Protein AF-F3Y9S3-F1 (afdb_monomer)

Sequence (67 aa):
MQKKQKEIINLLKESKQGLIAKEVAEKLAIGRSSSSRYLNELYKEQQISKKNGRPVIYFLPENRKKI

pLDDT: mean 90.93, std 14.18, range [39.84, 98.5]

Nearest PDB structures (foldseek):
  5zu1-assembly1_C  TM=9.362E-01  e=1.780E-03  Homo sapiens
  3fm5-assembly3_B  TM=8.781E-01  e=3.976E-03  Rhodococcus jostii RHA1
  2d1h-assembly1_B  TM=9.184E-01  e=2.592E-02  Sulfurisphaera tokodaii str. 7
  2hr3-assembly2_D  TM=8.668E-01  e=4.142E-02  Pseudomonas aeruginosa
  1zao-assembly1_A  TM=7.649E-01  e=1.209E-01  Archaeoglobus fulgidus

Foldseek 3Di:
DDPLLVVQQVVQVVDPFADFLVVSCVVVVHDSVVSVVSLVVCVVVVQWDWDDDVGIGIHRPDDPPPD

Mean predicted aligned error: 4.16 Å

Solvent-accessible surface area (backbone atoms only — not comparable to full-atom values): 3937 Å² total; per-residue (Å²): 137,56,75,67,53,54,52,51,51,53,56,28,71,75,28,92,83,31,46,36,38,61,57,51,8,64,76,67,77,49,54,44,69,58,33,44,48,46,54,50,49,38,39,76,69,65,71,34,41,73,47,88,60,93,74,48,34,34,28,56,66,76,74,82,73,80,125

Radius of gyration: 11.3 Å; Cα contacts (8 Å, |Δi|>4): 74; chains: 1; bounding box: 23×24×34 Å

Secondary structure (DSSP, 8-state):
--HHHHHHHHHHHH-TT-EEHHHHHHHHT--HHHHHHHHHHHHHTTSSEEE-SSS-EEEPPS-----

Organism: Melissococcus plutonius (strain ATCC 35311 / DSM 29964 / CIP 104052 / LMG 20360 / NCIMB 702443) (NCBI:txid940190)

InterPro domains:
  IPR036388 Winged helix-like DNA-binding domain superfamily [G3DSA:1.10.10.10] (1-67)
  IPR036390 Winged helix DNA-binding domain superfamily [SSF46785] (5-60)

Structure (mmCIF, N/CA/C/O backbone):
data_AF-F3Y9S3-F1
#
_entry.id   AF-F3Y9S3-F1
#
loop_
_atom_site.group_PDB
_atom_site.id
_atom_site.type_symbol
_atom_site.label_atom_id
_atom_site.label_alt_id
_atom_site.label_comp_id
_atom_site.label_asym_id
_atom_site.label_entity_id
_atom_site.label_seq_id
_atom_site.pdbx_PDB_ins_code
_atom_site.Cartn_x
_atom_site.Cartn_y
_atom_site.Cartn_z
_atom_site.occupancy
_atom_site.B_iso_or_equiv
_atom_site.auth_seq_id
_atom_site.auth_comp_id
_atom_site.auth_asym_id
_atom_site.auth_atom_id
_atom_site.pdbx_PDB_model_num
ATOM 1 N N . MET A 1 1 ? 10.361 9.910 6.218 1.00 62.22 1 MET A N 1
ATOM 2 C CA . MET A 1 1 ? 9.475 9.364 5.166 1.00 62.22 1 MET A CA 1
ATOM 3 C C . MET A 1 1 ? 10.106 9.590 3.798 1.00 62.22 1 MET A C 1
ATOM 5 O O . MET A 1 1 ? 10.459 10.720 3.484 1.00 62.22 1 MET A O 1
ATOM 9 N N . GLN A 1 2 ? 10.272 8.523 3.013 1.00 82.31 2 GLN A N 1
ATOM 10 C CA . GLN A 1 2 ? 10.879 8.554 1.673 1.00 82.31 2 GLN A CA 1
ATOM 11 C C . GLN A 1 2 ? 9.877 9.023 0.598 1.00 82.31 2 GLN A C 1
ATOM 13 O O . GLN A 1 2 ? 8.670 8.819 0.746 1.00 82.31 2 GLN A O 1
ATOM 18 N N . LYS A 1 3 ? 10.360 9.576 -0.529 1.00 91.56 3 LYS A N 1
ATOM 19 C CA . LYS A 1 3 ? 9.517 10.061 -1.651 1.00 91.56 3 LYS A CA 1
ATOM 20 C C . LYS A 1 3 ? 8.458 9.036 -2.090 1.00 91.56 3 LYS A C 1
ATOM 22 O O . LYS A 1 3 ? 7.282 9.375 -2.190 1.00 91.56 3 LYS A O 1
ATOM 27 N N . LYS A 1 4 ? 8.850 7.766 -2.267 1.00 92.75 4 LYS A N 1
ATOM 28 C CA . LYS A 1 4 ? 7.932 6.692 -2.692 1.00 92.75 4 LYS A CA 1
ATOM 29 C C . LYS A 1 4 ? 6.865 6.337 -1.664 1.00 92.75 4 LYS A C 1
ATOM 31 O O . LYS A 1 4 ? 5.723 6.105 -2.036 1.00 92.75 4 LYS A O 1
ATOM 36 N N . GLN A 1 5 ? 7.194 6.352 -0.379 1.00 95.00 5 GLN A N 1
ATOM 37 C CA . GLN A 1 5 ? 6.212 6.115 0.680 1.00 95.00 5 GLN A CA 1
ATOM 38 C C . GLN A 1 5 ? 5.125 7.207 0.690 1.00 95.00 5 GLN A C 1
ATOM 40 O O . GLN A 1 5 ? 3.947 6.902 0.866 1.00 95.00 5 GLN A O 1
ATOM 45 N N . LYS A 1 6 ? 5.498 8.468 0.423 1.00 96.00 6 LYS A N 1
ATOM 46 C CA . LYS A 1 6 ? 4.544 9.582 0.298 1.00 96.00 6 LYS A CA 1
ATOM 47 C C . LYS A 1 6 ? 3.619 9.425 -0.916 1.00 96.00 6 LYS A C 1
ATOM 49 O O . LYS A 1 6 ? 2.418 9.643 -0.789 1.00 96.00 6 LYS A O 1
ATOM 54 N N . GLU A 1 7 ? 4.158 9.010 -2.064 1.00 96.75 7 GLU A N 1
ATOM 55 C CA . GLU A 1 7 ? 3.360 8.696 -3.263 1.00 96.75 7 GLU A CA 1
ATOM 56 C C . GLU A 1 7 ? 2.342 7.576 -2.985 1.00 96.75 7 GLU A C 1
ATOM 58 O O . GLU A 1 7 ? 1.171 7.711 -3.331 1.00 96.75 7 GLU A O 1
ATOM 63 N N . ILE A 1 8 ? 2.751 6.515 -2.278 1.00 97.06 8 ILE A N 1
ATOM 64 C CA . ILE A 1 8 ? 1.854 5.420 -1.874 1.00 97.06 8 ILE A CA 1
ATOM 65 C C . ILE A 1 8 ? 0.727 5.925 -0.968 1.00 97.06 8 ILE A C 1
ATOM 67 O O . ILE A 1 8 ? -0.426 5.556 -1.172 1.00 97.06 8 ILE A O 1
ATOM 71 N N . ILE A 1 9 ? 1.026 6.784 0.011 1.00 95.94 9 ILE A N 1
ATOM 72 C CA . ILE A 1 9 ? -0.014 7.371 0.866 1.00 95.94 9 ILE A CA 1
ATOM 73 C C . ILE A 1 9 ? -1.022 8.168 0.041 1.00 95.94 9 ILE A C 1
ATOM 75 O O . ILE A 1 9 ? -2.217 8.051 0.291 1.00 95.94 9 ILE A O 1
ATOM 79 N N . ASN A 1 10 ? -0.572 8.950 -0.940 1.00 95.44 10 ASN A N 1
ATOM 80 C CA . ASN A 1 10 ? -1.484 9.700 -1.802 1.00 95.44 10 ASN A CA 1
ATOM 81 C C . ASN A 1 10 ? -2.389 8.767 -2.621 1.00 95.44 10 ASN A C 1
ATOM 83 O O . ASN A 1 10 ? -3.599 8.972 -2.625 1.00 95.44 10 ASN A O 1
ATOM 87 N N . LEU A 1 11 ? -1.850 7.682 -3.191 1.00 96.06 11 LEU A N 1
ATOM 88 C CA . LEU A 1 11 ? -2.671 6.666 -3.866 1.00 96.06 11 LEU A CA 1
ATOM 89 C C . LEU A 1 11 ? -3.720 6.036 -2.940 1.00 96.06 11 LEU A C 1
ATOM 91 O O . LEU A 1 11 ? -4.845 5.767 -3.355 1.00 96.06 11 LEU A O 1
ATOM 95 N N . LEU A 1 12 ? -3.366 5.799 -1.676 1.00 95.31 12 LEU A N 1
ATOM 96 C CA . LEU A 1 12 ? -4.295 5.249 -0.691 1.00 95.31 12 LEU A CA 1
ATOM 97 C C . LEU A 1 12 ? -5.365 6.258 -0.250 1.00 95.31 12 LEU A C 1
ATOM 99 O O . LEU A 1 12 ? -6.442 5.827 0.144 1.00 95.31 12 LEU A O 1
ATOM 103 N N . LYS A 1 13 ? -5.114 7.575 -0.334 1.00 93.88 13 LYS A N 1
ATOM 104 C CA . LYS A 1 13 ? -6.146 8.609 -0.095 1.00 93.88 13 LYS A CA 1
ATOM 105 C C . LYS A 1 13 ? -7.222 8.593 -1.170 1.00 93.88 13 LYS A C 1
ATOM 107 O O . LYS A 1 13 ? -8.384 8.851 -0.877 1.00 93.88 13 LYS A O 1
ATOM 112 N N . GLU A 1 14 ? -6.826 8.299 -2.401 1.00 92.44 14 GLU A N 1
ATOM 113 C CA . GLU A 1 14 ? -7.723 8.257 -3.556 1.00 92.44 14 GLU A CA 1
ATOM 114 C C . GLU A 1 14 ? -8.522 6.943 -3.624 1.00 92.44 14 GLU A C 1
ATOM 116 O O . GLU A 1 14 ? -9.566 6.889 -4.274 1.00 92.44 14 GLU A O 1
ATOM 121 N N . SER A 1 15 ? -8.080 5.889 -2.925 1.00 90.12 15 SER A N 1
ATOM 122 C CA . SER A 1 15 ? -8.765 4.592 -2.889 1.00 90.12 15 SER 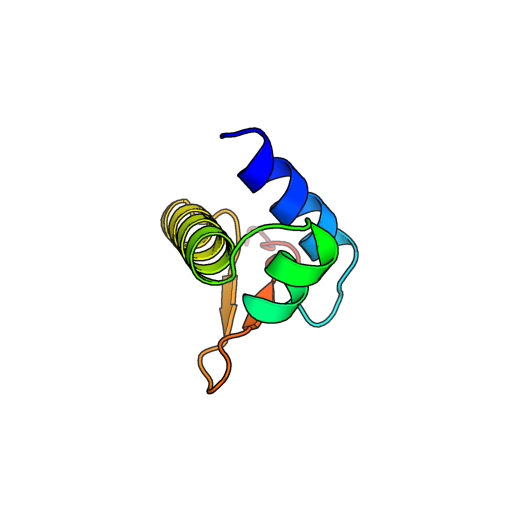A CA 1
ATOM 123 C C . SER A 1 15 ? -9.557 4.371 -1.598 1.00 90.12 15 SER A C 1
ATOM 125 O O . SER A 1 15 ? -8.997 4.023 -0.559 1.00 90.12 15 SER A O 1
ATOM 127 N N . LYS A 1 16 ? -10.893 4.444 -1.687 1.00 83.12 16 LYS A N 1
ATOM 128 C CA . LYS A 1 16 ? -11.799 4.122 -0.564 1.00 83.12 16 LYS A CA 1
ATOM 129 C C . LYS A 1 16 ? -11.698 2.668 -0.088 1.00 83.12 16 LYS A C 1
ATOM 131 O O . LYS A 1 16 ? -11.957 2.385 1.074 1.00 83.12 16 LYS A O 1
ATOM 136 N N . GLN A 1 17 ? -11.355 1.738 -0.980 1.00 90.25 17 GLN A N 1
ATOM 137 C CA . GLN A 1 17 ? -11.300 0.302 -0.670 1.00 90.25 17 GLN A CA 1
ATOM 138 C C . GLN A 1 17 ? -9.894 -0.167 -0.263 1.00 90.25 17 GLN A C 1
ATOM 140 O O . GLN A 1 17 ? -9.721 -1.319 0.134 1.00 90.25 17 GLN A O 1
ATOM 145 N N . GLY A 1 18 ? -8.895 0.718 -0.336 1.00 95.44 18 GLY A N 1
ATOM 146 C CA . GLY A 1 18 ? -7.490 0.351 -0.216 1.00 95.44 18 GLY A CA 1
ATOM 147 C C . GLY A 1 18 ? -6.903 -0.199 -1.515 1.00 95.44 18 GLY A C 1
ATOM 148 O O . GLY A 1 18 ? -7.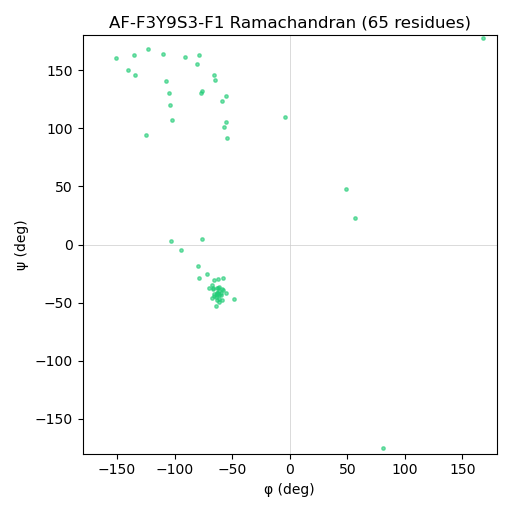540 -0.165 -2.565 1.00 95.44 18 GLY A O 1
ATOM 149 N N . LEU A 1 19 ? -5.654 -0.651 -1.454 1.00 97.88 19 LEU A N 1
ATOM 150 C CA . LEU A 1 19 ? -4.912 -1.211 -2.581 1.00 97.88 19 LEU A C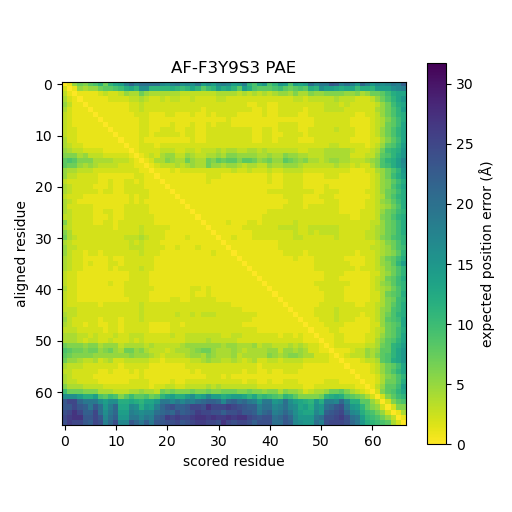A 1
ATOM 151 C C . LEU A 1 19 ? -4.066 -2.406 -2.139 1.00 97.88 19 LEU A C 1
ATOM 153 O O . LEU A 1 19 ? -3.556 -2.460 -1.015 1.00 97.88 19 LEU A O 1
ATOM 157 N N . ILE A 1 20 ? -3.857 -3.345 -3.053 1.00 98.44 20 ILE A N 1
ATOM 158 C CA . ILE A 1 20 ? -2.904 -4.445 -2.892 1.00 98.44 20 ILE A CA 1
ATOM 159 C C . ILE A 1 20 ? -1.534 -4.048 -3.456 1.00 98.44 20 ILE A C 1
ATOM 161 O O . ILE A 1 20 ? -1.406 -3.155 -4.293 1.00 98.44 20 ILE A O 1
ATOM 165 N N . ALA A 1 21 ? -0.476 -4.763 -3.060 1.00 98.19 21 ALA A N 1
ATOM 166 C CA . ALA A 1 21 ? 0.888 -4.456 -3.511 1.00 98.19 21 ALA A CA 1
ATOM 167 C C . ALA A 1 21 ? 1.066 -4.485 -5.043 1.00 98.19 21 ALA A C 1
ATOM 169 O O . ALA A 1 21 ? 1.926 -3.779 -5.562 1.00 98.19 21 ALA A O 1
ATOM 170 N N . LYS A 1 22 ? 0.274 -5.296 -5.760 1.00 98.50 22 LYS A N 1
ATOM 171 C CA . LYS A 1 22 ? 0.275 -5.344 -7.230 1.00 98.50 22 LYS A CA 1
ATOM 172 C C . LYS A 1 22 ? -0.273 -4.044 -7.837 1.00 98.50 22 LYS A C 1
ATOM 174 O O . LYS A 1 22 ? 0.377 -3.478 -8.702 1.00 98.50 22 LYS A O 1
ATOM 179 N N . GLU A 1 23 ? -1.394 -3.533 -7.338 1.00 98.31 23 GLU A N 1
ATOM 180 C CA . GLU A 1 23 ? -2.005 -2.296 -7.851 1.00 98.31 23 GLU A CA 1
ATOM 181 C C . GLU A 1 23 ? -1.122 -1.074 -7.581 1.00 98.31 23 GLU A C 1
ATOM 183 O O . GLU A 1 23 ? -0.985 -0.198 -8.429 1.00 98.31 23 GLU A O 1
ATOM 188 N N . VAL A 1 24 ? -0.476 -1.023 -6.410 1.00 98.06 24 VAL A N 1
ATOM 189 C CA . VAL A 1 24 ? 0.501 0.031 -6.093 1.00 98.06 24 VAL A CA 1
ATOM 190 C C . VAL A 1 24 ? 1.703 -0.027 -7.040 1.00 98.06 24 VAL A C 1
ATOM 192 O O . VAL A 1 24 ? 2.164 1.012 -7.511 1.00 98.06 24 VAL A O 1
ATOM 195 N N . ALA A 1 25 ? 2.188 -1.234 -7.342 1.00 98.25 25 ALA A N 1
ATOM 196 C CA . ALA A 1 25 ? 3.300 -1.448 -8.262 1.00 98.25 25 ALA A CA 1
ATOM 197 C C . ALA A 1 25 ? 2.978 -0.946 -9.672 1.00 98.25 25 ALA A C 1
ATOM 199 O O . ALA A 1 25 ? 3.773 -0.212 -10.255 1.00 98.25 25 ALA A O 1
ATOM 200 N N . GLU A 1 26 ? 1.792 -1.288 -10.174 1.00 98.25 26 GLU A N 1
ATOM 201 C CA . GLU A 1 26 ? 1.295 -0.855 -11.480 1.00 98.25 26 GLU A CA 1
ATOM 202 C C . GLU A 1 26 ? 1.118 0.667 -11.534 1.00 98.25 26 GLU A C 1
ATOM 204 O O . GLU A 1 26 ? 1.638 1.313 -12.440 1.00 98.25 26 GLU A O 1
ATOM 209 N N . LYS A 1 27 ? 0.472 1.268 -10.524 1.00 97.25 27 LYS A N 1
ATOM 210 C CA . LYS A 1 27 ? 0.215 2.719 -10.476 1.00 97.25 27 LYS A CA 1
ATOM 211 C C . LYS A 1 27 ? 1.483 3.569 -10.352 1.00 97.25 27 LYS A C 1
ATOM 213 O O . LYS A 1 27 ? 1.493 4.700 -10.825 1.00 97.25 27 LYS A O 1
ATOM 218 N N . LEU A 1 28 ? 2.535 3.060 -9.707 1.00 96.19 28 LEU A N 1
ATOM 219 C CA . LEU A 1 28 ? 3.793 3.796 -9.503 1.00 96.19 28 LEU A CA 1
ATOM 220 C C . LEU A 1 28 ? 4.926 3.360 -10.436 1.00 96.19 28 LEU A C 1
ATOM 222 O O . LEU A 1 28 ? 6.040 3.869 -10.280 1.00 96.19 28 LEU A O 1
ATOM 226 N N . ALA A 1 29 ? 4.660 2.428 -11.358 1.00 96.94 29 ALA A N 1
ATOM 227 C CA . ALA A 1 29 ? 5.652 1.804 -12.233 1.00 96.94 29 ALA A CA 1
ATOM 228 C C . ALA A 1 29 ? 6.893 1.300 -11.462 1.00 96.94 29 ALA A C 1
ATOM 230 O O . ALA A 1 29 ? 8.037 1.569 -11.827 1.00 96.94 29 ALA A O 1
ATOM 231 N N . ILE A 1 30 ? 6.667 0.586 -10.355 1.00 96.06 30 ILE A N 1
ATOM 232 C CA . ILE A 1 30 ? 7.722 -0.027 -9.530 1.00 96.06 30 ILE A CA 1
ATOM 233 C C . ILE A 1 30 ? 7.505 -1.536 -9.399 1.00 96.06 30 ILE A C 1
ATOM 235 O O . ILE A 1 30 ? 6.443 -2.061 -9.707 1.00 96.06 30 ILE A O 1
ATOM 239 N N . GLY A 1 31 ? 8.499 -2.259 -8.882 1.00 97.94 31 GLY A N 1
ATOM 240 C CA . GLY A 1 31 ? 8.350 -3.688 -8.608 1.00 97.94 31 GLY A CA 1
ATOM 241 C C . GLY A 1 31 ? 7.319 -3.984 -7.509 1.00 97.94 31 GLY A C 1
ATOM 242 O O . GLY A 1 31 ? 7.224 -3.269 -6.504 1.00 97.94 31 GLY A O 1
ATOM 243 N N . ARG A 1 32 ? 6.596 -5.106 -7.642 1.00 97.44 32 ARG A N 1
ATOM 244 C CA . ARG A 1 32 ? 5.689 -5.620 -6.595 1.00 97.44 32 ARG A CA 1
ATOM 245 C C . ARG A 1 32 ? 6.410 -5.820 -5.259 1.00 97.44 32 ARG A C 1
ATOM 247 O O . ARG A 1 32 ? 5.855 -5.465 -4.221 1.00 97.44 32 ARG A O 1
ATOM 254 N N . SER A 1 33 ? 7.638 -6.346 -5.271 1.00 98.12 33 SER A N 1
ATOM 255 C CA . SER A 1 33 ? 8.444 -6.542 -4.055 1.00 98.12 33 SER A CA 1
ATOM 256 C C . SER A 1 33 ? 8.769 -5.214 -3.366 1.00 98.12 33 SER A C 1
ATOM 258 O O . SER A 1 33 ? 8.616 -5.105 -2.151 1.00 98.12 33 SER A O 1
ATOM 260 N N . SER A 1 34 ? 9.121 -4.178 -4.136 1.00 97.44 34 SER A N 1
ATOM 261 C CA . SER A 1 34 ? 9.357 -2.823 -3.619 1.00 97.44 34 SER A CA 1
ATOM 262 C C . SER A 1 34 ? 8.084 -2.217 -3.031 1.00 97.44 34 SER A C 1
ATOM 264 O O . SER A 1 34 ? 8.104 -1.712 -1.912 1.00 97.44 34 SER A O 1
ATOM 266 N N . SER A 1 35 ? 6.952 -2.349 -3.729 1.00 97.88 35 SER A N 1
ATOM 267 C CA . SER A 1 35 ? 5.643 -1.904 -3.231 1.00 97.88 35 SER A CA 1
ATOM 268 C C . SER A 1 35 ? 5.277 -2.588 -1.917 1.00 97.88 35 SER A C 1
ATOM 270 O O . SER A 1 35 ? 4.923 -1.927 -0.946 1.00 97.88 35 SER A O 1
ATOM 272 N N . SER A 1 36 ? 5.427 -3.914 -1.852 1.00 97.88 36 SER A N 1
ATOM 273 C CA . 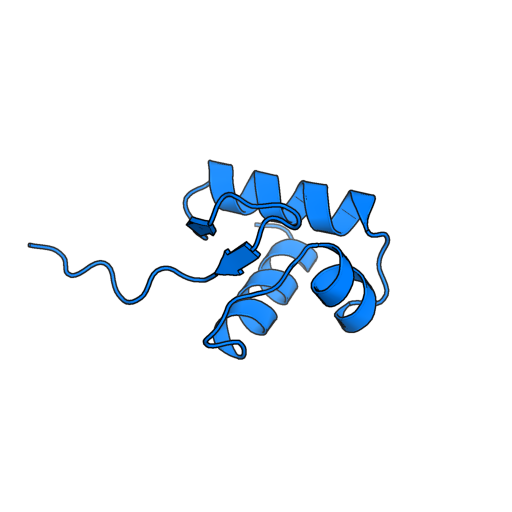SER A 1 36 ? 5.168 -4.697 -0.641 1.00 97.88 36 SER A CA 1
ATOM 274 C C . SER A 1 36 ? 6.087 -4.297 0.513 1.00 97.88 36 SER A C 1
ATOM 276 O O . SER A 1 36 ? 5.656 -4.291 1.667 1.00 97.88 36 SER A O 1
ATOM 278 N N . ARG A 1 37 ? 7.353 -3.971 0.230 1.00 97.94 37 ARG A N 1
ATOM 279 C CA . ARG A 1 37 ? 8.294 -3.477 1.237 1.00 97.94 37 ARG A CA 1
ATOM 280 C C . ARG A 1 37 ? 7.829 -2.136 1.799 1.00 97.94 37 ARG A C 1
ATOM 282 O O . ARG A 1 37 ? 7.649 -2.035 3.008 1.00 97.94 37 ARG A O 1
ATOM 289 N N . TYR A 1 38 ? 7.558 -1.157 0.938 1.00 97.94 38 TYR A N 1
ATOM 290 C CA . TYR A 1 38 ? 7.125 0.171 1.374 1.00 97.94 38 TYR A CA 1
ATOM 291 C C . TYR A 1 38 ? 5.791 0.142 2.123 1.00 97.94 38 TYR A C 1
ATOM 293 O O . TYR A 1 38 ? 5.661 0.792 3.154 1.00 97.94 38 TYR A O 1
ATOM 301 N N . LEU A 1 39 ? 4.817 -0.647 1.661 1.00 97.88 39 LEU A N 1
ATOM 302 C CA . LEU A 1 39 ? 3.536 -0.823 2.351 1.00 97.88 39 LEU A CA 1
ATOM 303 C C . LEU A 1 39 ? 3.716 -1.431 3.751 1.00 97.88 39 LEU A C 1
ATOM 305 O O . LEU A 1 39 ? 3.073 -0.999 4.705 1.00 97.88 39 LEU A O 1
ATOM 309 N N . ASN A 1 40 ? 4.615 -2.407 3.908 1.00 97.50 40 ASN A N 1
ATOM 310 C CA . ASN A 1 40 ? 4.906 -2.969 5.226 1.00 97.50 40 ASN A CA 1
ATOM 311 C C . ASN A 1 40 ? 5.668 -2.000 6.136 1.00 97.50 40 ASN A C 1
ATOM 313 O O . ASN A 1 40 ? 5.389 -1.979 7.330 1.00 97.50 40 ASN A O 1
ATOM 317 N N . GLU A 1 41 ? 6.603 -1.209 5.607 1.00 97.50 41 GLU A N 1
ATOM 318 C CA . GLU A 1 41 ? 7.287 -0.153 6.368 1.00 97.50 41 GLU A CA 1
ATOM 319 C C . GLU A 1 41 ? 6.277 0.893 6.867 1.00 97.50 41 GLU A 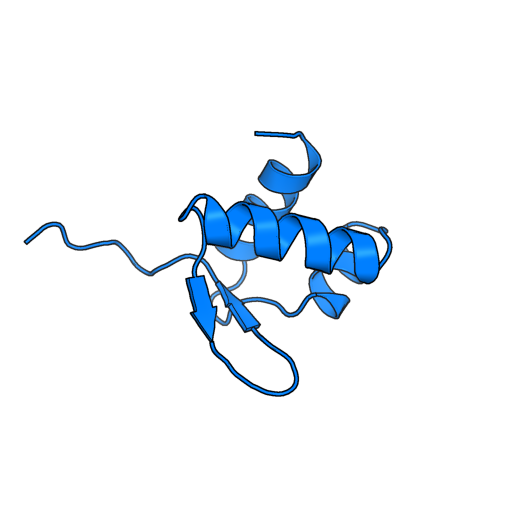C 1
ATOM 321 O O . GLU A 1 41 ? 6.194 1.130 8.068 1.00 97.50 41 GLU A O 1
ATOM 326 N N . LEU A 1 42 ? 5.410 1.404 5.986 1.00 96.50 42 LEU A N 1
ATOM 327 C CA . LEU A 1 42 ? 4.331 2.334 6.344 1.00 96.50 42 LEU A CA 1
ATOM 328 C C . LEU A 1 42 ? 3.374 1.763 7.400 1.00 96.50 42 LEU A C 1
ATOM 330 O O . LEU A 1 42 ? 2.926 2.482 8.292 1.00 96.50 42 LEU A O 1
ATOM 334 N N . TYR A 1 43 ? 3.051 0.472 7.307 1.00 96.62 43 TYR A N 1
ATOM 335 C CA . TYR A 1 43 ? 2.234 -0.215 8.305 1.00 96.62 43 TYR A CA 1
ATOM 336 C C . TYR A 1 43 ? 2.947 -0.316 9.663 1.00 96.62 43 TYR A C 1
ATOM 338 O O . TYR A 1 43 ? 2.334 -0.038 10.692 1.00 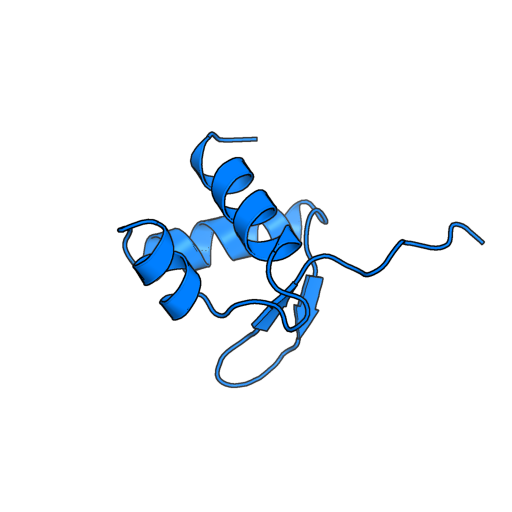96.62 43 TYR A O 1
ATOM 346 N N . LYS A 1 44 ? 4.243 -0.664 9.684 1.00 96.25 44 LYS A N 1
ATOM 347 C CA . LYS A 1 44 ? 5.061 -0.689 10.914 1.00 96.25 44 LYS A CA 1
ATOM 348 C C . LYS A 1 44 ? 5.165 0.697 11.556 1.00 96.25 44 LYS A C 1
ATOM 350 O O . LYS A 1 44 ? 5.108 0.808 12.774 1.00 96.25 44 LYS A O 1
ATOM 355 N N . GLU A 1 45 ? 5.248 1.743 10.737 1.00 95.12 45 GLU A N 1
ATOM 356 C CA . GLU A 1 45 ? 5.226 3.153 11.151 1.00 95.12 45 GLU A CA 1
ATOM 357 C C . GLU A 1 45 ? 3.814 3.663 11.517 1.00 95.12 45 GLU A C 1
ATOM 359 O O . GLU A 1 45 ? 3.627 4.852 11.784 1.00 95.12 45 GLU A O 1
ATOM 364 N N . GLN A 1 46 ? 2.802 2.785 11.517 1.00 94.69 46 GLN A N 1
ATOM 365 C CA . GLN A 1 46 ? 1.400 3.085 11.827 1.00 94.69 46 GLN A CA 1
ATOM 366 C C . GLN A 1 46 ? 0.773 4.191 10.958 1.00 94.69 46 GLN A C 1
ATOM 368 O O . GLN A 1 46 ? -0.216 4.809 11.358 1.00 94.69 46 GLN A O 1
ATOM 373 N N . GLN A 1 47 ? 1.329 4.436 9.768 1.00 94.88 47 GLN A N 1
ATOM 374 C CA . GLN A 1 47 ? 0.832 5.434 8.815 1.00 94.88 47 GLN A CA 1
ATOM 375 C C . GLN A 1 47 ? -0.382 4.924 8.031 1.00 94.88 47 GLN A C 1
ATOM 377 O O . GLN A 1 47 ? -1.228 5.706 7.605 1.00 94.88 47 GLN A O 1
ATOM 382 N N . ILE A 1 48 ? -0.463 3.607 7.833 1.00 95.56 48 ILE A N 1
ATOM 383 C CA . ILE A 1 48 ? -1.543 2.926 7.112 1.00 95.56 48 ILE A CA 1
ATOM 384 C C . ILE A 1 48 ? -1.982 1.679 7.883 1.00 95.56 48 ILE A C 1
ATOM 386 O O . ILE A 1 48 ? -1.268 1.182 8.753 1.00 95.56 48 ILE A O 1
ATOM 390 N N . SER A 1 49 ? -3.154 1.155 7.545 1.00 96.44 49 SER A N 1
ATOM 391 C CA . SER A 1 49 ? -3.692 -0.101 8.070 1.00 96.44 49 SER A CA 1
ATOM 392 C C . SER A 1 49 ? -3.711 -1.176 6.987 1.00 96.44 49 SER A C 1
ATOM 394 O O . SER A 1 49 ? 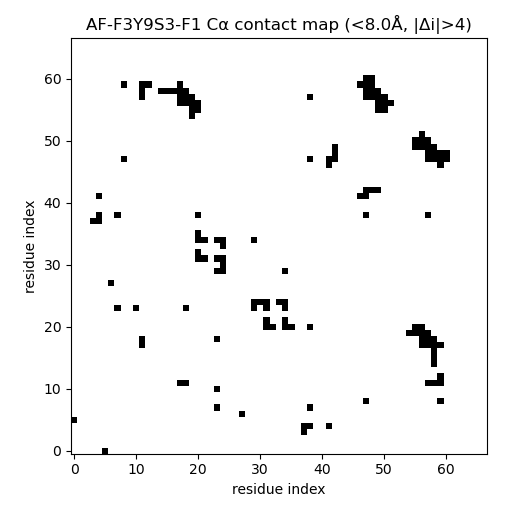-3.577 -0.882 5.797 1.00 96.44 49 SER A O 1
ATOM 396 N N . LYS A 1 50 ? -3.862 -2.439 7.396 1.00 95.56 50 LYS A N 1
ATOM 397 C CA . LYS A 1 50 ? -4.010 -3.564 6.469 1.00 95.56 50 LYS A CA 1
ATOM 398 C C . LYS A 1 50 ? -5.136 -4.498 6.893 1.00 95.56 50 LYS A C 1
ATOM 400 O O . LYS A 1 50 ? -5.340 -4.725 8.083 1.00 95.56 50 LYS A O 1
ATOM 405 N N . LYS A 1 51 ? -5.824 -5.074 5.910 1.00 95.75 51 LYS A N 1
ATOM 406 C CA . LYS A 1 51 ? -6.791 -6.158 6.080 1.00 95.75 51 LYS A CA 1
ATOM 407 C C . LYS A 1 51 ? -6.128 -7.448 5.617 1.00 95.75 51 LYS A C 1
ATOM 409 O O . LYS A 1 51 ? -5.689 -7.553 4.470 1.00 95.75 51 LYS A O 1
ATOM 414 N N . ASN A 1 52 ? -6.026 -8.411 6.529 1.00 92.19 52 ASN A N 1
ATOM 415 C CA . ASN A 1 52 ? -5.460 -9.720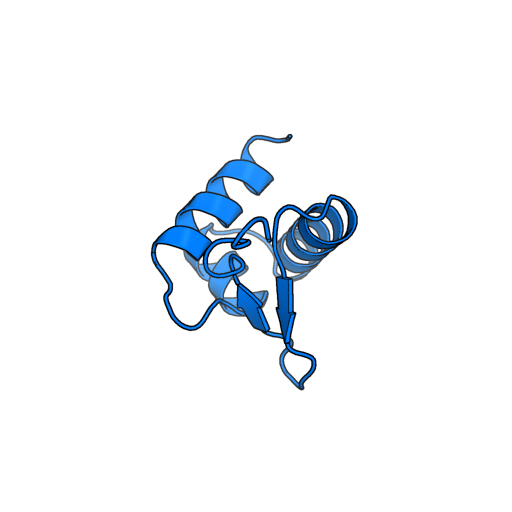 6.2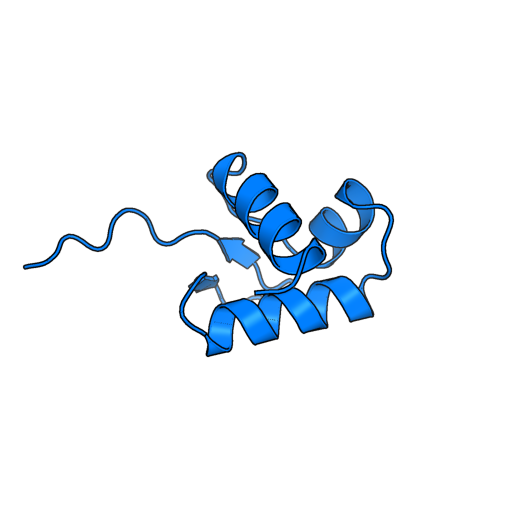21 1.00 92.19 52 ASN A CA 1
ATOM 416 C C . ASN A 1 52 ? -6.347 -10.448 5.198 1.00 92.19 52 ASN A C 1
ATOM 418 O O . ASN A 1 52 ? -7.572 -10.358 5.247 1.00 92.19 52 ASN A O 1
ATOM 422 N N . GLY A 1 53 ? -5.709 -11.155 4.269 1.00 93.56 53 GLY A N 1
ATOM 423 C CA . GLY A 1 53 ? -6.358 -11.825 3.148 1.00 93.56 53 GLY A CA 1
ATOM 424 C C . GLY A 1 53 ? -5.330 -12.277 2.113 1.00 93.56 53 GLY A C 1
ATOM 425 O O . GLY A 1 53 ? -4.128 -12.041 2.267 1.00 93.56 53 GLY A O 1
ATOM 426 N N . ARG A 1 54 ? -5.796 -12.940 1.053 1.00 92.75 54 ARG A N 1
ATOM 427 C CA . ARG A 1 54 ? -4.978 -13.307 -0.110 1.00 92.75 54 ARG A CA 1
ATOM 428 C C . ARG A 1 54 ? -5.666 -12.755 -1.363 1.00 92.75 54 ARG A C 1
ATOM 430 O O . ARG A 1 54 ? -6.552 -13.427 -1.879 1.00 92.75 54 ARG A O 1
ATOM 437 N N . PRO A 1 55 ? -5.296 -11.554 -1.843 1.00 94.75 55 PRO A N 1
ATOM 438 C CA . PRO A 1 55 ? -4.185 -10.689 -1.406 1.00 94.75 55 PRO A CA 1
ATOM 439 C C . PRO A 1 55 ? -4.457 -9.861 -0.129 1.00 94.75 55 PRO A C 1
ATOM 441 O O . PRO A 1 55 ? -5.599 -9.674 0.278 1.00 94.75 55 PRO A O 1
ATOM 444 N N . VAL A 1 56 ? -3.388 -9.339 0.491 1.00 97.50 56 VAL A N 1
ATOM 445 C CA . VAL A 1 56 ? -3.464 -8.356 1.592 1.00 97.50 56 VAL A CA 1
ATOM 446 C C . VAL A 1 56 ? -3.808 -6.984 1.021 1.00 97.50 56 VAL A C 1
ATOM 448 O O . VAL A 1 56 ? -3.150 -6.536 0.078 1.00 97.50 56 VAL A O 1
ATOM 451 N N . ILE A 1 57 ? -4.788 -6.312 1.624 1.00 97.81 57 ILE A N 1
ATOM 452 C CA . ILE A 1 57 ? -5.245 -4.975 1.223 1.00 97.81 57 ILE A CA 1
ATOM 453 C C . ILE A 1 57 ? -4.728 -3.953 2.233 1.00 97.81 57 ILE A C 1
ATOM 455 O O . ILE A 1 57 ? -4.902 -4.136 3.437 1.00 97.81 57 ILE A O 1
ATOM 459 N N . TYR A 1 58 ? -4.116 -2.877 1.752 1.00 97.75 58 TYR A N 1
ATOM 460 C CA . TYR A 1 58 ? -3.638 -1.758 2.559 1.00 97.75 58 TYR A CA 1
ATOM 461 C C . TYR A 1 58 ? -4.528 -0.539 2.341 1.00 97.75 58 TYR A C 1
ATOM 463 O O . TYR A 1 58 ? -4.942 -0.281 1.219 1.00 97.75 58 TYR A O 1
ATOM 471 N N . PHE A 1 59 ? -4.818 0.220 3.390 1.00 96.56 59 PHE A N 1
ATOM 472 C CA . PHE A 1 59 ? -5.720 1.370 3.329 1.00 96.56 59 PHE A CA 1
ATOM 473 C C . PHE A 1 59 ? -5.334 2.416 4.372 1.00 96.56 59 PHE A C 1
ATOM 475 O O . PHE A 1 59 ? -4.641 2.115 5.349 1.00 96.56 59 PHE A O 1
ATOM 482 N N . LEU A 1 60 ? -5.785 3.653 4.180 1.00 93.81 60 LEU A N 1
ATOM 483 C CA . LEU A 1 60 ? -5.700 4.654 5.236 1.00 93.81 60 LEU A CA 1
ATOM 484 C C . LEU A 1 60 ? -6.801 4.394 6.262 1.00 93.81 60 LEU A C 1
ATOM 486 O O . LEU A 1 60 ? -7.949 4.219 5.861 1.00 93.81 60 LEU A O 1
ATOM 490 N N . PRO A 1 61 ? -6.481 4.346 7.566 1.00 85.81 61 PRO A N 1
ATOM 491 C CA . PRO A 1 61 ? -7.510 4.206 8.583 1.00 85.81 61 PRO A CA 1
ATOM 492 C C . PRO A 1 61 ? -8.483 5.380 8.449 1.00 85.81 61 PRO A C 1
ATOM 494 O O . PRO A 1 61 ? -8.054 6.535 8.493 1.00 85.81 61 PRO A O 1
ATOM 497 N N . GLU A 1 62 ? -9.777 5.098 8.271 1.00 74.25 62 GLU A N 1
ATOM 498 C CA . GLU A 1 62 ? -10.788 6.145 8.394 1.00 74.25 62 GLU A CA 1
ATOM 499 C C . GLU A 1 62 ? -10.622 6.780 9.769 1.00 74.25 62 GLU A C 1
ATOM 501 O O . GLU A 1 62 ? -10.492 6.046 10.749 1.00 74.25 62 GLU A O 1
ATOM 506 N N . ASN A 1 63 ? -10.511 8.115 9.786 1.00 56.00 63 ASN A N 1
ATOM 507 C CA . ASN A 1 63 ? -10.253 8.975 10.939 1.00 56.00 63 ASN A CA 1
ATOM 508 C C . ASN A 1 63 ? -10.205 8.210 12.262 1.00 56.00 63 ASN A C 1
ATOM 510 O O . ASN A 1 63 ? -11.245 7.784 12.767 1.00 56.00 63 ASN A O 1
ATOM 514 N N . ARG A 1 64 ? -9.008 8.100 12.857 1.00 52.06 64 ARG A N 1
ATOM 515 C CA . ARG A 1 64 ? -8.883 7.804 14.286 1.00 52.06 64 ARG A CA 1
ATOM 516 C C . ARG A 1 64 ? -9.708 8.867 15.014 1.00 52.06 64 ARG A C 1
ATOM 518 O O . ARG A 1 64 ? -9.191 9.948 15.289 1.00 52.06 64 ARG A O 1
ATOM 525 N N . LYS A 1 65 ? -10.993 8.605 15.279 1.00 40.00 65 LYS A N 1
ATOM 526 C CA . LYS A 1 65 ? -11.755 9.343 16.278 1.00 40.00 65 LYS A CA 1
ATOM 527 C C . LYS A 1 65 ? -10.944 9.149 17.550 1.00 40.00 65 LYS A C 1
ATOM 529 O O . LYS A 1 65 ? -10.926 8.057 18.110 1.00 40.00 65 LYS A O 1
ATOM 534 N N . LYS A 1 66 ? -10.166 10.175 17.901 1.00 40.66 66 LYS A N 1
ATOM 535 C CA . LYS A 1 66 ? -9.665 10.356 19.254 1.00 40.66 66 LYS A CA 1
ATOM 536 C C . LYS A 1 66 ? -10.923 10.348 20.116 1.00 40.66 66 LYS A C 1
ATOM 538 O O . LYS A 1 66 ? -11.742 11.255 19.982 1.00 40.66 66 LYS A O 1
ATOM 543 N N . ILE A 1 67 ? -11.126 9.240 20.821 1.00 39.84 67 ILE A N 1
ATOM 544 C CA . ILE A 1 67 ? -12.014 9.190 21.978 1.00 39.84 67 ILE A CA 1
ATOM 545 C C . ILE A 1 67 ? -11.365 10.077 23.038 1.00 39.84 67 ILE A C 1
ATOM 547 O O . ILE A 1 67 ? -10.116 10.002 23.147 1.00 39.84 67 ILE A O 1
#